Protein AF-A0A1A8IRA7-F1 (afdb_monomer)

Structure (mmCIF, N/CA/C/O backbone):
data_AF-A0A1A8IRA7-F1
#
_entry.id   AF-A0A1A8IRA7-F1
#
loop_
_atom_site.group_PDB
_atom_site.id
_atom_site.type_symbol
_atom_site.label_atom_id
_atom_site.label_alt_id
_atom_site.label_comp_id
_atom_site.label_asym_id
_atom_site.label_entity_id
_atom_site.label_seq_id
_atom_site.pdbx_PDB_ins_code
_atom_site.Cartn_x
_atom_site.Cartn_y
_atom_site.Cartn_z
_atom_site.occupancy
_atom_site.B_iso_or_equiv
_atom_site.auth_seq_id
_atom_site.auth_comp_id
_atom_site.auth_asym_id
_atom_site.auth_atom_id
_atom_site.pdbx_PDB_model_num
ATOM 1 N N . VAL A 1 1 ? 7.001 3.709 -18.122 1.00 96.94 1 VAL A N 1
ATOM 2 C CA . VAL A 1 1 ? 6.598 4.375 -16.865 1.00 96.94 1 VAL A CA 1
ATOM 3 C C . VAL A 1 1 ? 5.208 3.883 -16.525 1.00 96.94 1 VAL A C 1
ATOM 5 O O . VAL A 1 1 ? 4.398 3.791 -17.440 1.00 96.94 1 VAL A O 1
ATOM 8 N N . ILE A 1 2 ? 4.973 3.472 -15.281 1.00 98.12 2 ILE A N 1
ATOM 9 C CA . ILE A 1 2 ? 3.648 3.082 -14.789 1.00 98.12 2 ILE A CA 1
ATOM 10 C C . ILE A 1 2 ? 3.113 4.259 -13.984 1.00 98.12 2 ILE A C 1
ATOM 12 O O . ILE A 1 2 ? 3.726 4.647 -12.989 1.00 98.12 2 ILE A O 1
ATOM 16 N N . ASP A 1 3 ? 2.006 4.824 -14.444 1.00 97.75 3 ASP A N 1
ATOM 17 C CA . ASP A 1 3 ? 1.369 5.966 -13.808 1.00 97.75 3 ASP A CA 1
ATOM 18 C C . ASP A 1 3 ? 0.239 5.483 -12.890 1.00 97.75 3 ASP A C 1
ATOM 20 O O . ASP A 1 3 ? -0.836 5.092 -13.346 1.00 97.75 3 ASP A O 1
ATOM 24 N N . TRP A 1 4 ? 0.540 5.386 -11.593 1.00 96.81 4 TRP A N 1
ATOM 25 C CA . TRP A 1 4 ? -0.392 4.916 -10.571 1.00 96.81 4 TRP A CA 1
ATOM 26 C C . TRP A 1 4 ? -0.456 5.908 -9.421 1.00 96.81 4 TRP A 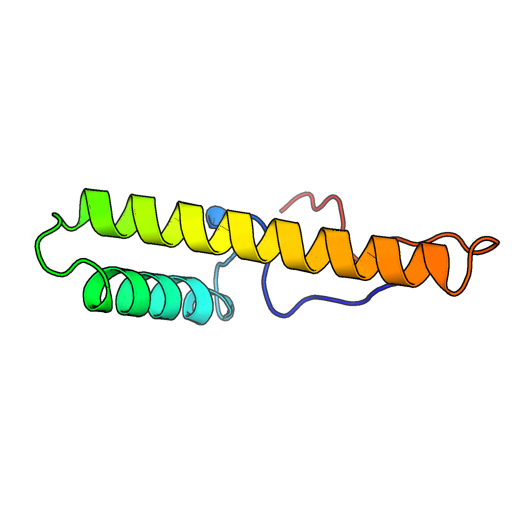C 1
ATOM 28 O O . TRP A 1 4 ? 0.436 5.971 -8.575 1.00 96.81 4 TRP A O 1
ATOM 38 N N . GLU A 1 5 ? -1.574 6.617 -9.331 1.00 96.06 5 GLU A N 1
ATOM 39 C CA . GLU A 1 5 ? -1.757 7.664 -8.323 1.00 96.06 5 GLU A CA 1
ATOM 40 C C . GLU A 1 5 ? -3.008 7.475 -7.468 1.00 96.06 5 GLU A C 1
ATOM 42 O O . GLU A 1 5 ? -3.258 8.252 -6.545 1.00 96.06 5 GLU A O 1
ATOM 47 N N . SER A 1 6 ? -3.804 6.438 -7.742 1.00 95.94 6 SER A N 1
ATOM 48 C CA . SER A 1 6 ? -5.084 6.209 -7.061 1.00 95.94 6 SER A CA 1
ATOM 49 C C . SER A 1 6 ? -4.910 6.106 -5.542 1.00 95.94 6 SER A C 1
ATOM 51 O O . SER A 1 6 ? -5.592 6.810 -4.800 1.00 95.94 6 SER A O 1
ATOM 53 N N . TRP A 1 7 ? -3.936 5.315 -5.088 1.00 97.25 7 TRP A N 1
ATOM 54 C CA . TRP A 1 7 ? -3.547 5.142 -3.686 1.00 97.25 7 TRP A CA 1
ATOM 55 C C . TRP A 1 7 ? -2.023 5.064 -3.554 1.00 97.25 7 TRP A C 1
ATOM 57 O O . TRP A 1 7 ? -1.322 4.776 -4.525 1.00 97.25 7 TRP A O 1
ATOM 67 N N . ARG A 1 8 ? -1.506 5.319 -2.348 1.00 96.81 8 ARG A N 1
ATOM 68 C CA . ARG A 1 8 ? -0.089 5.136 -1.998 1.00 96.81 8 ARG A CA 1
ATOM 69 C C . ARG A 1 8 ? 0.106 3.795 -1.278 1.00 96.81 8 ARG A C 1
ATOM 71 O O . ARG A 1 8 ? -0.770 3.417 -0.501 1.00 96.81 8 ARG A O 1
ATOM 78 N N . PRO A 1 9 ? 1.215 3.069 -1.505 1.00 96.31 9 PRO A N 1
ATOM 79 C CA . PRO A 1 9 ? 1.419 1.741 -0.919 1.00 96.31 9 PRO A CA 1
ATOM 80 C C . PRO A 1 9 ? 1.571 1.769 0.604 1.00 96.31 9 PRO A C 1
ATOM 82 O O . PRO A 1 9 ? 1.311 0.764 1.255 1.00 96.31 9 PRO A O 1
ATOM 85 N N . LEU A 1 10 ? 1.971 2.911 1.172 1.00 97.38 10 LEU A N 1
ATOM 86 C CA . LEU A 1 10 ? 2.075 3.104 2.614 1.00 97.38 10 LEU A CA 1
ATOM 87 C C . LEU A 1 10 ? 0.784 3.709 3.156 1.00 97.38 10 LEU A C 1
ATOM 89 O O . LEU A 1 10 ? 0.323 4.751 2.682 1.00 97.38 10 LEU A O 1
ATOM 93 N N . TRP A 1 11 ? 0.227 3.096 4.199 1.00 98.25 11 TRP A N 1
ATOM 94 C CA . TRP A 1 11 ? -1.047 3.497 4.794 1.00 98.25 11 TRP A CA 1
ATOM 95 C C . TRP A 1 11 ? -1.084 4.988 5.130 1.00 98.25 11 TRP A C 1
ATOM 97 O O . TRP A 1 11 ? -2.024 5.691 4.757 1.00 98.25 11 TRP A O 1
ATOM 107 N N . ASN A 1 12 ? -0.029 5.479 5.782 1.00 97.06 12 ASN A N 1
ATOM 108 C CA . ASN A 1 12 ? 0.060 6.849 6.287 1.00 97.06 12 ASN A CA 1
ATOM 109 C C . ASN A 1 12 ? 0.107 7.913 5.175 1.00 97.06 12 ASN A C 1
ATOM 111 O O . ASN A 1 12 ? -0.211 9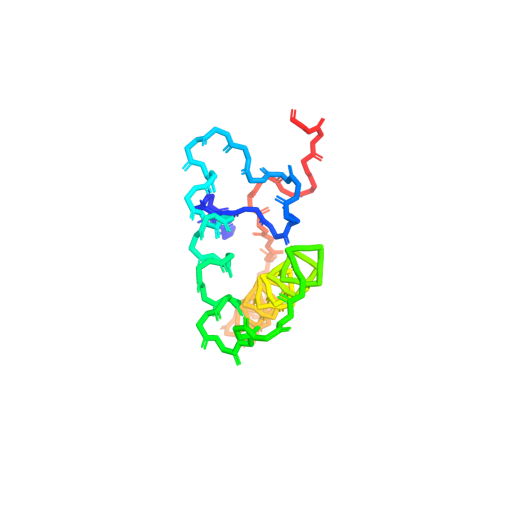.066 5.440 1.00 97.06 12 ASN A O 1
ATOM 115 N N . GLN A 1 13 ? 0.457 7.542 3.939 1.00 96.12 13 GLN A N 1
ATOM 116 C CA . GLN A 1 13 ? 0.529 8.471 2.804 1.00 96.12 13 GLN A CA 1
ATOM 117 C C . GLN A 1 13 ? -0.827 8.670 2.100 1.00 96.12 13 GLN A C 1
ATOM 119 O O . GLN A 1 13 ? -0.944 9.470 1.174 1.00 96.12 13 GLN A O 1
ATOM 124 N N . ASN A 1 14 ? -1.883 7.970 2.526 1.00 97.06 14 ASN A N 1
ATOM 125 C CA . ASN A 1 14 ? -3.220 8.085 1.936 1.00 97.06 14 ASN A CA 1
ATOM 126 C C . ASN A 1 14 ? -4.060 9.184 2.614 1.00 97.06 14 ASN A C 1
ATOM 128 O O . ASN A 1 14 ? -5.117 8.926 3.191 1.00 97.06 14 ASN A O 1
ATOM 132 N N . GLY A 1 15 ? -3.577 10.428 2.543 1.00 94.38 15 GLY A N 1
ATOM 133 C CA . GLY A 1 15 ? -4.275 11.625 3.025 1.00 94.38 15 GLY A CA 1
ATOM 134 C C . GLY A 1 15 ? -5.311 12.191 2.041 1.00 94.38 15 GLY A C 1
ATOM 135 O O . GLY A 1 15 ? -5.5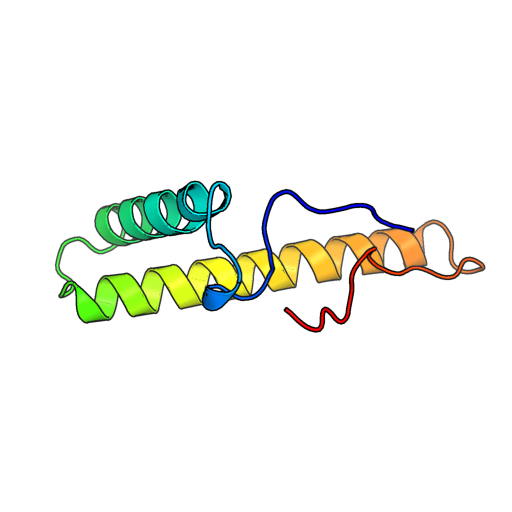34 11.652 0.957 1.00 94.38 15 GLY A O 1
ATOM 136 N N . GLY A 1 16 ? -5.961 13.299 2.420 1.00 95.50 16 GLY A N 1
ATOM 137 C CA . GLY A 1 16 ? -6.890 14.038 1.551 1.00 95.50 16 GLY A CA 1
ATOM 138 C C . GLY A 1 16 ? -7.994 13.164 0.942 1.00 95.50 16 GLY A C 1
ATOM 139 O O . GLY A 1 16 ? -8.657 12.401 1.649 1.00 95.50 16 GLY A O 1
ATOM 140 N N . SER A 1 17 ? -8.160 13.247 -0.380 1.00 96.62 17 SER A N 1
ATOM 141 C CA . SER A 1 17 ? -9.122 12.438 -1.142 1.00 96.62 17 SER A CA 1
ATOM 142 C C . SER A 1 17 ? -8.848 10.928 -1.075 1.00 96.62 17 SER A C 1
ATOM 144 O O . SER A 1 17 ? -9.771 10.131 -1.230 1.00 96.62 17 SER A O 1
ATOM 146 N N . LYS A 1 18 ? -7.615 10.505 -0.758 1.00 97.44 18 LYS A N 1
ATOM 147 C CA . LYS A 1 18 ? -7.224 9.087 -0.650 1.00 97.44 18 LYS A CA 1
ATOM 148 C C . LYS A 1 18 ? -7.604 8.453 0.694 1.00 97.44 18 LYS A C 1
ATOM 150 O O . LYS A 1 18 ? -7.520 7.235 0.839 1.00 97.44 18 LYS A O 1
ATOM 155 N N . ARG A 1 19 ? -8.132 9.224 1.657 1.00 98.06 19 ARG A N 1
ATOM 156 C CA . ARG A 1 19 ? -8.661 8.681 2.930 1.00 98.06 19 ARG A CA 1
ATOM 157 C C . ARG A 1 19 ? -9.779 7.653 2.732 1.00 98.06 19 ARG A C 1
ATOM 159 O O . ARG A 1 19 ? -10.042 6.858 3.632 1.00 98.06 19 ARG A O 1
ATOM 166 N N . VAL A 1 20 ? -10.439 7.647 1.570 1.00 98.38 20 VAL A N 1
ATOM 167 C CA . VAL A 1 20 ? -11.450 6.638 1.225 1.00 98.38 20 VAL A CA 1
ATOM 168 C C . VAL A 1 20 ? -10.896 5.211 1.318 1.00 98.38 20 VAL A C 1
ATOM 170 O O . VAL A 1 20 ? -11.570 4.342 1.863 1.00 98.38 20 VAL A O 1
ATOM 173 N N . TYR A 1 21 ? -9.644 4.976 0.913 1.00 98.56 21 TYR A N 1
ATOM 174 C CA . TYR A 1 21 ? -9.032 3.644 0.969 1.00 98.56 21 TYR A CA 1
ATOM 175 C C . TYR A 1 21 ? -8.820 3.164 2.406 1.00 98.56 21 TYR A C 1
ATOM 177 O O . TYR A 1 21 ? -9.059 1.996 2.710 1.00 98.56 21 TYR A O 1
ATOM 185 N N . GLN A 1 22 ? -8.451 4.072 3.314 1.00 98.50 22 GLN A N 1
ATOM 186 C CA . GLN A 1 22 ? -8.324 3.761 4.738 1.00 98.50 22 GLN A CA 1
ATOM 187 C C . GLN A 1 22 ? -9.687 3.413 5.352 1.00 98.50 22 GLN A C 1
ATOM 189 O O . GLN A 1 22 ? -9.814 2.403 6.041 1.00 98.50 22 GLN A O 1
ATOM 194 N N . LYS A 1 23 ? -10.728 4.206 5.056 1.00 98.50 23 LYS A N 1
ATOM 195 C CA . LYS A 1 23 ? -12.097 3.961 5.546 1.00 98.50 23 LYS A CA 1
ATOM 196 C C . LYS A 1 23 ? -12.642 2.613 5.075 1.00 98.50 23 LYS A C 1
ATOM 198 O O . LYS A 1 23 ? -13.164 1.855 5.886 1.00 98.50 23 LYS A O 1
ATOM 203 N N . LEU A 1 24 ? -12.487 2.304 3.787 1.00 98.62 24 LEU A N 1
ATOM 204 C CA . LEU A 1 24 ? -12.936 1.031 3.218 1.00 98.62 24 LEU A CA 1
ATOM 205 C C . LEU A 1 24 ? -12.158 -0.157 3.797 1.00 98.62 24 LEU A C 1
ATOM 207 O O . LEU A 1 24 ? -12.760 -1.177 4.116 1.00 98.62 24 LEU A O 1
ATOM 211 N N . SER A 1 25 ? -10.849 -0.008 4.013 1.00 98.69 25 SER A N 1
ATOM 212 C CA . SER A 1 25 ? -10.026 -1.054 4.636 1.00 98.69 25 SER A CA 1
ATOM 213 C C . SER A 1 25 ? -10.438 -1.325 6.087 1.00 98.69 25 SER A C 1
ATOM 215 O O . SER A 1 25 ? -10.496 -2.478 6.502 1.00 98.69 25 SER A O 1
ATOM 217 N N . LEU A 1 26 ? -10.770 -0.280 6.855 1.00 98.69 26 LEU A N 1
ATOM 218 C CA . LEU A 1 26 ? -11.290 -0.418 8.221 1.00 98.69 26 LEU A CA 1
ATOM 219 C C . LEU A 1 26 ? -12.660 -1.102 8.245 1.00 98.69 26 LEU A C 1
ATOM 221 O O . LEU A 1 26 ? -12.869 -2.011 9.043 1.00 98.69 26 LEU A O 1
ATOM 225 N N . ALA A 1 27 ? -13.577 -0.696 7.362 1.00 98.50 27 ALA A N 1
ATOM 226 C CA . ALA A 1 27 ? -14.895 -1.318 7.248 1.00 98.50 27 ALA A CA 1
ATOM 227 C C . ALA A 1 27 ? -14.786 -2.807 6.882 1.00 98.50 27 ALA A C 1
ATOM 229 O O . ALA A 1 27 ? -15.457 -3.645 7.480 1.00 98.50 27 ALA A O 1
ATOM 230 N N . HIS A 1 28 ? -13.885 -3.145 5.957 1.00 98.50 28 HIS A N 1
ATOM 231 C CA . HIS A 1 28 ? -13.589 -4.529 5.608 1.00 98.50 28 HIS A CA 1
ATOM 232 C C . HIS A 1 28 ? -13.014 -5.310 6.800 1.00 98.50 28 HIS A C 1
ATOM 234 O O . HIS A 1 28 ? -13.488 -6.403 7.095 1.00 98.50 28 HIS A O 1
ATOM 240 N N . ALA A 1 29 ? -12.043 -4.743 7.527 1.00 98.38 29 ALA A N 1
ATOM 241 C CA . ALA A 1 29 ? -11.456 -5.374 8.711 1.00 98.38 29 ALA A CA 1
ATOM 242 C C . ALA A 1 29 ? -12.494 -5.637 9.823 1.00 98.38 29 ALA A C 1
ATOM 244 O O . ALA A 1 29 ? -12.449 -6.683 10.469 1.00 98.38 29 ALA A O 1
ATOM 245 N N . LEU A 1 30 ? -13.448 -4.721 10.023 1.00 98.06 30 LEU A N 1
ATOM 246 C CA . LEU A 1 30 ? -14.566 -4.906 10.958 1.00 98.06 30 LEU A CA 1
ATOM 247 C C . LEU A 1 30 ? -15.491 -6.042 10.533 1.00 98.06 30 LEU A C 1
ATOM 249 O O . LEU A 1 30 ? -15.911 -6.829 11.375 1.00 98.06 30 LEU A O 1
ATOM 253 N N . LEU A 1 31 ? -15.786 -6.145 9.237 1.00 97.88 31 LEU A N 1
ATOM 254 C CA . LEU A 1 31 ? -16.657 -7.189 8.706 1.00 97.88 31 LEU A CA 1
ATOM 255 C C . LEU A 1 31 ? -16.053 -8.589 8.890 1.00 97.88 31 LEU A C 1
ATOM 257 O O . LEU A 1 31 ? -16.773 -9.524 9.226 1.00 97.88 31 LEU A O 1
ATOM 261 N N . ILE A 1 32 ? -14.740 -8.737 8.703 1.00 96.94 32 ILE A N 1
ATOM 262 C CA . ILE A 1 32 ? -14.061 -10.040 8.819 1.00 96.94 32 ILE A CA 1
ATOM 263 C C . ILE A 1 32 ? -13.746 -10.446 10.264 1.00 96.94 32 ILE A C 1
ATOM 265 O O . ILE A 1 32 ? -13.589 -11.633 10.538 1.00 96.94 32 ILE A O 1
ATOM 269 N N . ALA A 1 33 ? -13.598 -9.485 11.179 1.00 96.50 33 ALA A N 1
ATOM 270 C CA . ALA A 1 33 ? -13.157 -9.744 12.548 1.00 96.50 33 ALA A CA 1
ATOM 271 C C . ALA A 1 33 ? -13.894 -8.855 13.574 1.00 96.50 33 ALA A C 1
ATOM 273 O O . ALA A 1 33 ? -13.250 -8.114 14.321 1.00 96.50 33 ALA A O 1
ATOM 274 N N . PRO A 1 34 ? -15.238 -8.931 13.652 1.00 95.25 34 PRO A N 1
ATOM 275 C CA . PRO A 1 34 ? -16.067 -7.984 14.410 1.00 95.25 34 PRO A CA 1
ATOM 276 C C . PRO A 1 34 ? -15.836 -8.014 15.929 1.00 95.25 34 PRO A C 1
ATOM 278 O O . PRO A 1 34 ? -16.201 -7.078 16.631 1.00 95.25 34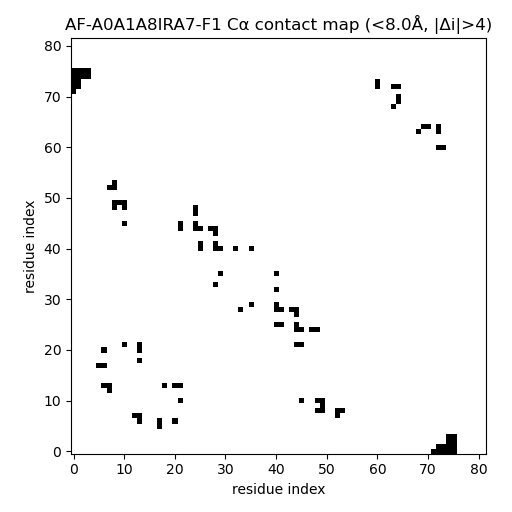 PRO A O 1
ATOM 281 N N . PHE A 1 35 ? -15.225 -9.082 16.441 1.00 96.69 35 PHE A N 1
ATOM 282 C CA . PHE A 1 35 ? -14.915 -9.280 17.859 1.00 96.69 35 PHE A CA 1
ATOM 283 C C . PHE A 1 35 ? -13.602 -8.613 18.304 1.00 96.69 35 PHE A C 1
ATOM 285 O O . PHE A 1 35 ? -13.277 -8.626 19.491 1.00 96.69 35 PHE A O 1
ATOM 292 N N . LEU A 1 36 ? -12.813 -8.063 17.375 1.00 97.25 36 LEU A N 1
ATOM 293 C CA . LEU A 1 36 ? -11.560 -7.387 17.701 1.00 97.25 36 LEU A CA 1
ATOM 294 C C . LEU A 1 36 ? -11.799 -5.963 18.214 1.00 97.25 36 LEU A C 1
ATOM 296 O O . LEU A 1 36 ? -12.708 -5.260 17.782 1.00 97.25 36 LEU A O 1
ATOM 300 N N . SER A 1 37 ? -10.911 -5.493 19.091 1.00 98.12 37 SER A N 1
ATOM 301 C CA . SER A 1 37 ? -10.908 -4.091 19.523 1.00 98.12 37 SER A CA 1
ATOM 302 C C . SER A 1 37 ? -10.592 -3.138 18.363 1.00 98.12 37 SER A C 1
ATOM 304 O O . SER A 1 37 ? -9.869 -3.488 17.428 1.00 98.12 37 SER A O 1
ATOM 306 N N . SER A 1 38 ? -11.017 -1.876 18.462 1.00 97.19 38 SER A N 1
ATOM 307 C CA . SER A 1 38 ? -10.751 -0.849 17.439 1.00 97.19 38 SER A CA 1
ATOM 308 C C . SER A 1 38 ? -9.263 -0.697 17.091 1.00 97.19 38 SER A C 1
ATOM 310 O O . SER A 1 38 ? -8.909 -0.458 15.934 1.00 97.19 38 SER A O 1
ATOM 312 N N . LYS A 1 39 ? -8.364 -0.878 18.071 1.00 98.12 39 LYS A N 1
ATOM 313 C CA . LYS A 1 39 ? -6.910 -0.849 17.846 1.00 98.12 39 LYS A CA 1
ATOM 314 C C . LYS A 1 39 ? -6.443 -2.044 17.010 1.00 98.12 39 LYS A C 1
ATOM 316 O O . LYS A 1 39 ? -5.637 -1.874 16.098 1.00 98.12 39 LYS A O 1
ATOM 321 N N . GLN A 1 40 ? -6.957 -3.238 17.300 1.00 98.38 40 GLN A N 1
ATOM 322 C CA . GLN A 1 40 ? -6.643 -4.450 16.541 1.00 98.38 40 GLN A CA 1
ATOM 323 C C . GLN A 1 40 ? -7.200 -4.375 15.117 1.00 98.38 40 GLN A C 1
ATOM 325 O O . GLN A 1 40 ? -6.467 -4.666 14.179 1.00 98.38 40 GLN A O 1
ATOM 330 N N . ILE A 1 41 ? -8.433 -3.894 14.948 1.00 98.56 41 ILE A N 1
ATOM 331 C CA . ILE A 1 41 ? -9.038 -3.605 13.640 1.00 98.56 41 ILE A CA 1
ATOM 332 C C . ILE A 1 41 ? -8.174 -2.643 12.826 1.00 98.56 41 ILE A C 1
ATOM 334 O O . ILE A 1 41 ? -7.889 -2.904 11.661 1.00 98.56 41 ILE A O 1
ATOM 338 N N . SER A 1 42 ? -7.712 -1.552 13.442 1.00 98.31 42 SER A N 1
ATOM 339 C CA . SER A 1 42 ? -6.870 -0.568 12.753 1.00 98.31 42 SER A CA 1
ATOM 340 C C . SER A 1 42 ? -5.534 -1.168 12.311 1.00 98.31 42 SER A C 1
ATOM 342 O O . SER A 1 42 ? -5.090 -0.934 11.187 1.00 98.31 42 SER A O 1
ATOM 344 N N . SER A 1 43 ? -4.912 -1.981 13.170 1.00 98.50 43 SER A N 1
ATOM 345 C CA . SER A 1 43 ? -3.682 -2.711 12.841 1.00 98.50 43 SER A CA 1
ATOM 346 C C . SER A 1 43 ? -3.899 -3.716 11.703 1.00 98.50 43 SER A C 1
ATOM 348 O O . SER A 1 43 ? -3.109 -3.775 10.759 1.00 98.50 43 SER A O 1
ATOM 350 N N . LEU A 1 44 ? -5.006 -4.463 11.754 1.00 98.44 44 LEU A N 1
ATOM 351 C CA . LEU A 1 44 ? -5.380 -5.445 10.742 1.00 98.44 44 LEU A CA 1
ATOM 352 C C . LEU A 1 44 ? -5.623 -4.782 9.383 1.00 98.44 44 LEU A C 1
ATOM 354 O O . LEU A 1 44 ? -5.030 -5.204 8.394 1.00 98.44 44 LEU A O 1
ATOM 358 N N . ALA A 1 45 ? -6.426 -3.716 9.343 1.00 98.62 45 ALA A N 1
ATOM 359 C CA . ALA A 1 45 ? -6.712 -2.957 8.128 1.00 98.62 45 ALA A CA 1
ATOM 360 C C . ALA A 1 45 ? -5.434 -2.403 7.489 1.00 98.62 45 ALA A C 1
ATOM 362 O O . ALA A 1 45 ? -5.232 -2.559 6.284 1.00 98.62 45 ALA A O 1
ATOM 363 N N . LYS A 1 46 ? -4.544 -1.811 8.299 1.00 98.75 46 LYS A N 1
ATOM 364 C CA . LYS A 1 46 ? -3.245 -1.318 7.831 1.00 98.75 46 LYS A CA 1
ATOM 365 C C . LYS A 1 46 ? -2.412 -2.441 7.214 1.00 98.75 46 LYS A C 1
ATOM 367 O O . LYS A 1 46 ? -1.962 -2.306 6.080 1.00 98.75 46 LYS A O 1
ATOM 372 N N . SER A 1 47 ? -2.241 -3.545 7.939 1.00 98.62 47 SER A N 1
ATOM 373 C CA . SER A 1 47 ? -1.453 -4.692 7.479 1.00 98.62 47 SER A CA 1
ATOM 374 C C . SER A 1 47 ? -2.009 -5.276 6.178 1.00 98.62 47 SER A C 1
ATOM 376 O O . SER A 1 47 ? -1.265 -5.505 5.227 1.00 98.62 47 SER A O 1
ATOM 378 N N . GLN A 1 48 ? -3.327 -5.472 6.091 1.00 98.56 48 GLN A N 1
ATOM 379 C CA . GLN A 1 48 ? -3.973 -5.990 4.884 1.00 98.56 48 GLN A CA 1
ATOM 380 C C . GLN A 1 48 ? -3.792 -5.053 3.690 1.00 98.56 48 GLN A C 1
ATOM 382 O O . GLN A 1 48 ? -3.426 -5.514 2.609 1.00 98.56 48 GLN A O 1
ATOM 387 N N . PHE A 1 49 ? -4.002 -3.752 3.890 1.00 98.75 49 PHE A N 1
ATOM 388 C CA . PHE A 1 49 ? -3.853 -2.748 2.844 1.00 98.75 49 PHE A CA 1
ATOM 389 C C . PHE A 1 49 ? -2.416 -2.685 2.310 1.00 98.75 49 PHE A C 1
ATOM 391 O O . PHE A 1 49 ? -2.213 -2.792 1.102 1.00 98.75 49 PHE A O 1
ATOM 398 N N . GLU A 1 50 ? -1.416 -2.564 3.188 1.00 98.75 50 GLU A N 1
ATOM 399 C CA . GLU A 1 50 ? -0.009 -2.440 2.780 1.00 98.75 50 GLU A CA 1
ATOM 400 C C . GLU A 1 50 ? 0.495 -3.727 2.105 1.00 98.75 50 GLU A C 1
ATOM 402 O O . GLU A 1 50 ? 1.176 -3.663 1.079 1.00 98.75 50 GLU A O 1
ATOM 407 N N . ASN A 1 51 ? 0.096 -4.904 2.603 1.00 98.75 51 ASN A N 1
ATOM 408 C CA . ASN A 1 51 ? 0.441 -6.183 1.977 1.00 98.75 51 ASN A CA 1
ATOM 409 C C . ASN A 1 51 ? -0.200 -6.344 0.591 1.00 98.75 51 ASN A C 1
ATOM 411 O O . ASN A 1 51 ? 0.469 -6.768 -0.356 1.00 98.75 51 ASN A O 1
ATOM 415 N N . ALA A 1 52 ? -1.482 -5.996 0.450 1.00 98.38 52 ALA A N 1
ATOM 416 C CA . ALA A 1 52 ? -2.177 -6.053 -0.832 1.00 98.38 52 ALA A CA 1
ATOM 417 C C . ALA A 1 52 ? -1.594 -5.043 -1.831 1.00 98.38 52 ALA A C 1
ATOM 419 O O . ALA A 1 52 ? -1.322 -5.405 -2.977 1.00 98.38 52 ALA A O 1
ATOM 420 N N . GLY A 1 53 ? -1.338 -3.809 -1.387 1.00 98.19 53 GLY A N 1
ATOM 421 C CA . GLY A 1 53 ? -0.738 -2.752 -2.197 1.00 98.19 53 GLY A CA 1
ATOM 422 C C . GLY A 1 53 ? 0.655 -3.130 -2.696 1.00 98.19 53 GLY A C 1
ATOM 423 O O . GLY A 1 53 ? 0.913 -3.073 -3.901 1.00 98.19 53 GLY A O 1
ATOM 424 N N . ARG A 1 54 ? 1.524 -3.622 -1.799 1.00 98.31 54 ARG A N 1
ATOM 425 C CA . ARG A 1 54 ? 2.850 -4.148 -2.154 1.00 98.31 54 ARG A CA 1
ATOM 426 C C . ARG A 1 54 ? 2.745 -5.246 -3.205 1.00 98.31 54 ARG A C 1
ATOM 428 O O . ARG A 1 54 ? 3.363 -5.138 -4.263 1.00 98.31 54 ARG A O 1
ATOM 435 N N . ARG A 1 55 ? 1.937 -6.278 -2.937 1.00 98.69 55 ARG A N 1
ATOM 436 C CA . ARG A 1 55 ? 1.768 -7.414 -3.850 1.00 98.69 55 ARG A CA 1
ATOM 437 C C . ARG A 1 55 ? 1.287 -6.949 -5.221 1.00 98.69 55 ARG A C 1
ATOM 439 O O . ARG A 1 55 ? 1.805 -7.416 -6.229 1.00 98.69 55 ARG A O 1
ATOM 446 N N . PHE A 1 56 ? 0.326 -6.033 -5.277 1.00 98.38 56 PHE A N 1
ATOM 447 C CA . PHE A 1 56 ? -0.206 -5.538 -6.541 1.00 98.38 56 PHE A CA 1
ATOM 448 C C . PHE A 1 56 ? 0.864 -4.796 -7.357 1.00 98.38 56 PHE A C 1
ATOM 450 O O . PHE A 1 56 ? 1.065 -5.096 -8.538 1.00 98.38 56 PHE A O 1
ATOM 457 N N . MET A 1 57 ? 1.591 -3.864 -6.731 1.00 98.31 57 MET A N 1
ATOM 458 C CA . MET A 1 57 ? 2.643 -3.094 -7.405 1.00 98.31 57 MET A CA 1
ATOM 459 C C . MET A 1 57 ? 3.798 -3.989 -7.871 1.00 98.31 57 MET A C 1
ATOM 461 O O . MET A 1 57 ? 4.228 -3.882 -9.021 1.00 98.31 57 MET A O 1
ATOM 465 N N . GLU A 1 58 ? 4.256 -4.915 -7.022 1.00 98.44 58 GLU A N 1
ATOM 466 C CA . GLU A 1 58 ? 5.317 -5.872 -7.358 1.00 98.44 58 GLU A CA 1
ATOM 467 C C . GLU A 1 58 ? 4.914 -6.774 -8.532 1.00 98.44 58 GLU A C 1
ATOM 469 O O . GLU A 1 58 ? 5.661 -6.906 -9.502 1.00 98.44 58 GLU A O 1
ATOM 474 N N . GLN A 1 59 ? 3.715 -7.364 -8.502 1.00 98.69 59 GLN A N 1
ATOM 475 C CA . GLN A 1 59 ? 3.263 -8.229 -9.597 1.00 98.69 59 GLN A CA 1
ATOM 476 C C . GLN A 1 59 ? 3.097 -7.455 -10.909 1.00 98.69 59 GLN A C 1
ATOM 478 O O . GLN A 1 59 ? 3.434 -7.973 -11.974 1.00 98.69 59 GLN A O 1
ATOM 483 N N . THR A 1 60 ? 2.651 -6.198 -10.840 1.00 98.50 60 THR A N 1
ATOM 484 C CA . THR A 1 60 ? 2.517 -5.331 -12.018 1.00 98.50 60 THR A CA 1
ATOM 485 C C . THR A 1 60 ? 3.872 -5.067 -12.675 1.00 98.50 60 THR A C 1
ATOM 487 O O . THR A 1 60 ? 4.017 -5.250 -13.887 1.00 98.50 60 THR A O 1
ATOM 490 N N . ILE A 1 61 ? 4.891 -4.682 -11.898 1.00 98.12 61 ILE A N 1
ATOM 491 C CA . ILE A 1 61 ? 6.215 -4.398 -12.464 1.00 98.12 61 ILE A CA 1
AT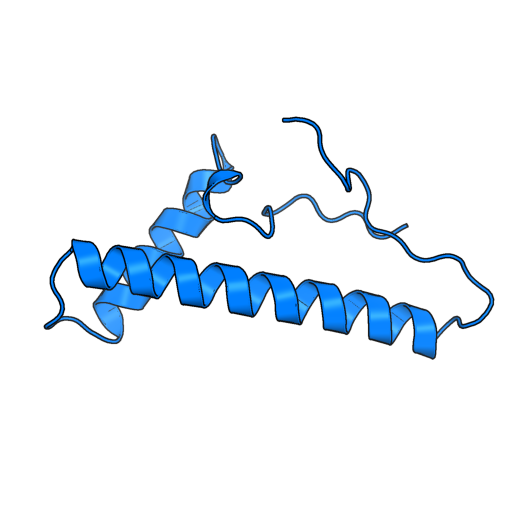OM 492 C C . ILE A 1 61 ? 6.913 -5.675 -12.952 1.00 98.12 61 ILE A C 1
ATOM 494 O O . ILE A 1 61 ? 7.501 -5.666 -14.034 1.00 98.12 61 ILE A O 1
ATOM 498 N N . ILE A 1 62 ? 6.771 -6.798 -12.234 1.00 98.62 62 ILE A N 1
ATOM 499 C CA . ILE A 1 62 ? 7.274 -8.113 -12.664 1.00 98.62 62 ILE A CA 1
ATOM 500 C C . ILE A 1 62 ? 6.653 -8.511 -14.007 1.00 98.62 62 ILE A C 1
ATOM 502 O O . ILE A 1 62 ? 7.362 -8.966 -14.908 1.00 98.62 62 ILE A O 1
ATOM 506 N N . LEU A 1 63 ? 5.341 -8.323 -14.171 1.00 98.56 63 LEU A N 1
ATOM 507 C CA . LEU A 1 63 ? 4.655 -8.597 -15.431 1.00 98.56 63 LEU A CA 1
ATOM 508 C C . LEU A 1 63 ? 5.196 -7.717 -16.567 1.00 98.56 63 LEU A C 1
ATOM 510 O O . LEU A 1 63 ? 5.478 -8.233 -17.651 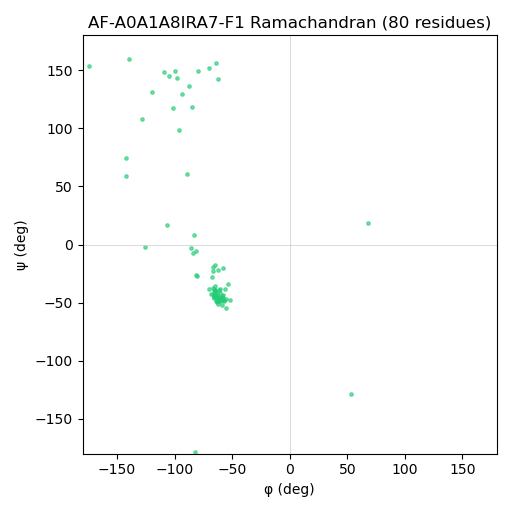1.00 98.56 63 LEU A O 1
ATOM 514 N N . GLY A 1 64 ? 5.386 -6.418 -16.320 1.00 98.00 64 GLY A N 1
ATOM 515 C CA . GLY A 1 64 ? 5.976 -5.488 -17.286 1.00 98.00 64 GLY A CA 1
ATOM 516 C C . GLY A 1 64 ? 7.367 -5.930 -17.747 1.00 98.00 64 GLY A C 1
ATOM 517 O O . GLY A 1 64 ? 7.612 -6.042 -18.951 1.00 98.00 64 GLY A O 1
ATOM 518 N N . ILE A 1 65 ? 8.245 -6.275 -16.798 1.00 98.44 65 ILE A N 1
ATOM 519 C CA . ILE A 1 65 ? 9.597 -6.789 -17.065 1.00 98.44 65 ILE A CA 1
ATOM 520 C C . ILE A 1 65 ? 9.529 -8.064 -17.912 1.00 98.44 65 ILE A C 1
ATOM 522 O O . ILE A 1 65 ? 10.192 -8.149 -18.942 1.00 98.44 65 ILE A O 1
ATOM 526 N N . ARG A 1 66 ? 8.676 -9.031 -17.549 1.00 98.56 66 ARG A N 1
ATOM 527 C CA . ARG A 1 66 ? 8.514 -10.284 -18.311 1.00 98.56 66 ARG A CA 1
ATOM 528 C C . ARG A 1 66 ? 8.032 -10.048 -19.744 1.00 98.56 66 ARG A C 1
ATOM 530 O O . ARG A 1 66 ? 8.471 -10.735 -20.659 1.00 98.56 66 ARG A O 1
ATOM 537 N N . LYS A 1 67 ? 7.119 -9.096 -19.959 1.00 98.38 67 LYS A N 1
ATOM 538 C CA . LYS A 1 67 ? 6.544 -8.804 -21.286 1.00 98.38 67 LYS A CA 1
ATOM 539 C C . LYS A 1 67 ? 7.449 -7.937 -22.162 1.00 98.38 67 LYS A C 1
ATOM 541 O O . LYS A 1 67 ? 7.328 -7.985 -23.390 1.00 98.38 67 LYS A O 1
ATOM 546 N N . ARG A 1 68 ? 8.300 -7.105 -21.558 1.00 98.25 68 ARG A N 1
ATOM 547 C CA . ARG A 1 68 ? 9.208 -6.168 -22.237 1.00 98.25 68 ARG A CA 1
ATOM 548 C C . ARG A 1 68 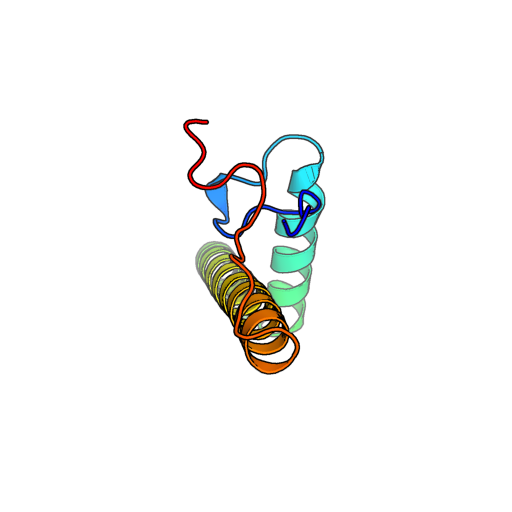? 10.546 -6.101 -21.475 1.00 98.25 68 ARG A C 1
ATOM 550 O O . ARG A 1 68 ? 10.806 -5.091 -20.816 1.00 98.25 68 ARG A O 1
ATOM 557 N N . PRO A 1 69 ? 11.396 -7.140 -21.576 1.00 97.81 69 PRO A N 1
ATOM 558 C CA . PRO A 1 69 ? 12.608 -7.263 -20.757 1.00 97.81 69 PRO A CA 1
ATOM 559 C C . PRO A 1 69 ? 13.673 -6.204 -21.068 1.00 97.81 69 PRO A C 1
ATOM 561 O O . PRO A 1 69 ? 14.412 -5.798 -20.181 1.00 97.81 69 PRO A O 1
ATOM 564 N N . SER A 1 70 ? 13.723 -5.690 -22.300 1.00 98.00 70 SER A N 1
ATOM 565 C CA . SER A 1 70 ? 14.693 -4.662 -22.715 1.00 98.00 70 SER A CA 1
ATOM 566 C C . SER A 1 70 ? 14.282 -3.226 -22.351 1.00 98.00 70 SER A C 1
ATOM 568 O O . SER A 1 70 ? 14.890 -2.272 -22.832 1.00 98.00 70 SER A O 1
ATOM 570 N N . ARG A 1 71 ? 13.210 -3.032 -21.567 1.00 97.06 71 ARG A N 1
ATOM 571 C CA . ARG A 1 71 ? 12.700 -1.704 -21.184 1.00 97.06 71 ARG A CA 1
ATOM 572 C C . ARG A 1 71 ? 12.951 -1.428 -19.708 1.00 97.06 71 ARG A C 1
ATOM 574 O O . ARG A 1 71 ? 12.909 -2.327 -18.875 1.00 97.06 71 ARG A O 1
ATOM 581 N N . ARG A 1 72 ? 13.163 -0.151 -19.386 1.00 97.62 72 ARG A N 1
ATOM 582 C CA . ARG A 1 72 ? 13.287 0.319 -18.004 1.00 97.62 72 ARG A CA 1
ATOM 583 C C . ARG A 1 72 ? 11.895 0.586 -17.441 1.00 97.62 72 ARG 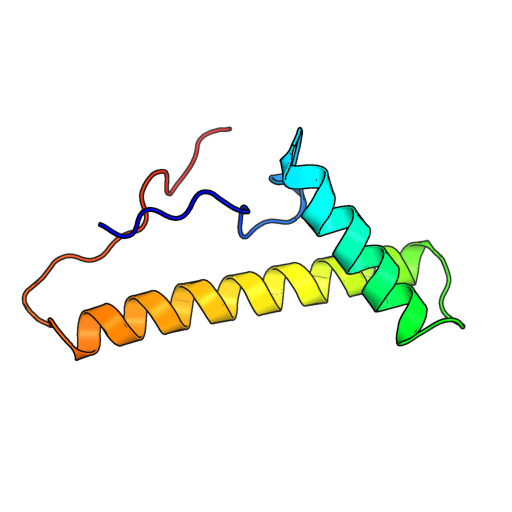A C 1
ATOM 585 O O . ARG A 1 72 ? 11.155 1.417 -17.971 1.00 97.62 72 ARG A O 1
ATOM 592 N N . TRP A 1 73 ? 11.543 -0.142 -16.389 1.00 98.38 73 TRP A N 1
ATOM 593 C CA . TRP A 1 73 ? 10.262 -0.028 -15.701 1.00 98.38 73 TRP A CA 1
ATOM 594 C C . TRP A 1 73 ? 10.428 0.714 -14.379 1.00 98.38 73 TRP A C 1
ATOM 596 O O . TRP A 1 73 ? 11.443 0.579 -13.705 1.00 98.38 73 TRP A O 1
ATOM 606 N N . GLY A 1 74 ? 9.416 1.495 -14.022 1.00 97.88 74 GLY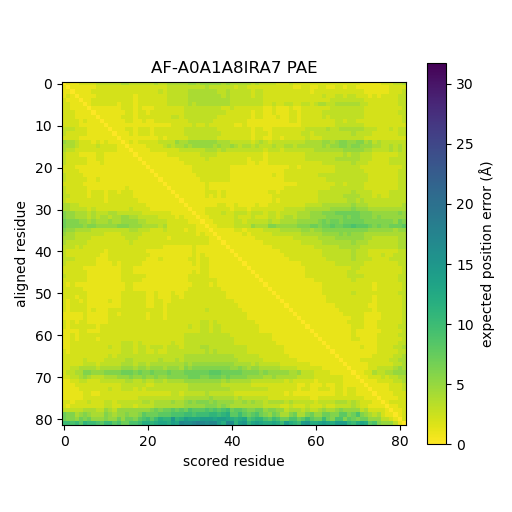 A N 1
ATOM 607 C CA . GLY A 1 74 ? 9.376 2.280 -12.797 1.00 97.88 74 GLY A CA 1
ATOM 608 C C . GLY A 1 74 ? 8.013 2.940 -12.646 1.00 97.88 74 GLY A C 1
ATOM 609 O O . GLY A 1 74 ? 7.317 3.161 -13.649 1.00 97.88 74 GLY A O 1
ATOM 610 N N . PHE A 1 75 ? 7.642 3.216 -11.402 1.00 98.25 75 PHE A N 1
ATOM 611 C CA . PHE A 1 75 ? 6.434 3.958 -11.062 1.00 98.25 75 PHE A CA 1
ATOM 612 C C . PHE A 1 75 ? 6.735 5.456 -11.051 1.00 98.25 75 PHE A C 1
ATOM 614 O O . PHE A 1 75 ? 7.772 5.879 -10.543 1.00 98.25 75 PHE A O 1
ATOM 621 N N . TYR A 1 76 ? 5.836 6.247 -11.626 1.00 97.75 76 TYR A N 1
ATOM 622 C CA . TYR A 1 76 ? 5.884 7.702 -11.513 1.00 97.75 76 TYR A CA 1
ATOM 623 C C . TYR A 1 76 ? 5.719 8.127 -10.039 1.00 97.75 76 TYR A C 1
ATOM 625 O O . TYR A 1 76 ? 4.956 7.494 -9.313 1.00 97.75 76 TYR A O 1
ATOM 633 N N . LEU A 1 77 ? 6.440 9.171 -9.603 1.00 95.25 77 LEU A N 1
ATOM 634 C CA . LEU A 1 77 ? 6.461 9.708 -8.224 1.00 95.25 77 LEU A CA 1
ATOM 635 C C . LEU A 1 77 ? 7.097 8.816 -7.139 1.00 95.25 77 LEU A C 1
ATOM 637 O O . LEU A 1 77 ? 6.854 9.045 -5.959 1.00 95.25 77 LEU A O 1
ATOM 641 N N . PHE A 1 78 ? 7.914 7.814 -7.491 1.00 94.56 78 PHE A N 1
ATOM 642 C CA . PHE A 1 78 ? 8.611 6.988 -6.493 1.00 94.56 78 PHE A CA 1
ATOM 643 C C . PHE A 1 78 ? 10.146 7.067 -6.610 1.00 94.56 78 PHE A C 1
ATOM 645 O O . PHE A 1 78 ? 10.671 6.833 -7.702 1.00 94.56 78 PHE A O 1
ATOM 652 N N . PRO A 1 79 ? 10.877 7.295 -5.494 1.00 93.62 79 PRO A N 1
ATOM 653 C CA . PRO A 1 79 ? 10.368 7.651 -4.161 1.00 93.62 79 PRO A CA 1
ATOM 654 C C . PRO A 1 79 ? 9.788 9.079 -4.114 1.00 93.62 79 PRO A C 1
ATOM 656 O O . PRO A 1 79 ? 10.218 9.947 -4.868 1.00 93.62 79 PRO A O 1
ATOM 659 N N . ASP A 1 80 ? 8.830 9.297 -3.212 1.00 89.00 80 ASP A N 1
ATOM 660 C CA . ASP A 1 80 ? 8.212 10.602 -2.936 1.00 89.00 80 ASP A CA 1
ATOM 661 C C . ASP A 1 80 ? 8.839 11.230 -1.674 1.00 89.00 80 ASP A C 1
ATOM 663 O O . ASP A 1 80 ? 9.246 10.504 -0.761 1.00 89.00 80 ASP A O 1
ATOM 667 N N . CYS A 1 81 ? 8.905 12.561 -1.617 1.00 87.12 81 CYS A N 1
ATOM 668 C CA . CYS A 1 81 ? 9.469 13.352 -0.516 1.00 87.12 81 CYS A CA 1
ATOM 669 C C . CYS A 1 81 ? 8.386 14.058 0.331 1.00 87.12 81 CYS A C 1
ATOM 671 O O . CYS A 1 81 ? 8.740 14.938 1.111 1.00 87.12 81 CYS A O 1
ATOM 673 N N . TYR A 1 82 ? 7.121 13.626 0.209 1.00 71.88 82 TYR A N 1
ATOM 674 C CA . TYR A 1 82 ? 5.888 14.110 0.869 1.00 71.88 82 TYR A CA 1
ATOM 675 C C . TYR A 1 82 ? 5.073 15.135 0.073 1.00 71.88 82 TYR A C 1
ATOM 677 O O . TYR A 1 82 ? 5.545 16.277 -0.111 1.00 71.88 82 TYR A O 1
#

Sequence (82 aa):
VIDWESWRPLWNQNGGSKRVYQKLSLAHALLIAPFLSSKQISSLAKSQFENAGRRFMEQTIILGIRKRPSRRWGFYLFPDCY

InterPro domains:
  IPR013785 Aldolase-type TIM barrel [G3DSA:3.20.20.70] (1-82)
  IPR017853 Glycoside hydrolase superfamily [SSF51445] (1-82)
  IPR018155 Hyaluronidase [PF01630] (1-82)
  IPR018155 Hyaluronidase [PTHR11769] (1-82)

Nearest PDB structures (foldseek):
  1fcv-assembly1_A  TM=9.802E-01  e=3.821E-05  Apis mellifera
  1fcq-assembly1_A  TM=9.806E-01  e=4.317E-05  Apis mellifera
  2j88-assembly1_A  TM=9.535E-01  e=8.987E-05  Apis mellifera
  9jub-assembly1_A  TM=9.316E-01  e=8.987E-05  Homo sapiens
  2atm-assembly1_A  TM=9.631E-01  e=5.619E-04  Vespula vulgaris

pLDDT: mean 97.16, std 3.37, range [71.88, 98.75]

Secondary structure (DSSP, 8-state):
-B---SS-SSGGG--GGGHHHHHHHHHHHHHH-TTS-HHHHHHHHHHHHHHHHHHHHHHHHHHHHHH-TTS---BTT-S---

Radius of gyration: 15.24 Å; Cα contacts (8 Å, |Δi|>4): 58; chains: 1; bounding box: 31×24×42 Å

Foldseek 3Di:
DAEDDQADLQPVPQDDPSCVLLVVLLVVLCVVCVPDDSVVSSVNSRVVSNVVSVVVVVVVQVVVCVVPVPDDDDYPCPPPPD

Mean predicted aligned error: 2.52 Å

Solvent-accessible surface area (backbone atoms only — not comparable to full-atom values): 4841 Å² total; per-residue (Å²): 109,44,87,66,76,82,63,53,57,50,69,87,68,31,53,81,86,33,35,56,59,58,54,53,33,39,55,51,31,39,72,78,44,68,89,52,52,73,68,54,31,50,52,50,17,46,53,52,50,31,53,50,40,46,52,51,54,52,53,52,52,52,49,47,41,74,77,41,67,95,55,84,80,50,54,59,75,66,89,70,95,127

Organism: Nothobranchius kuhntae (NCBI:txid321403)